Protein AF-A0A2E6YJT1-F1 (afdb_monomer_lite)

Secondary structure (DSSP, 8-state):
-HHHHHHHHHT-TT--S--EEEEETTTTEEEEESSPPPPHHHHHHHHHHHHHHHHHTT-

Structure (mmCIF, N/CA/C/O backbone):
data_AF-A0A2E6YJT1-F1
#
_entry.id   AF-A0A2E6YJT1-F1
#
loop_
_atom_site.group_PDB
_atom_site.id
_atom_site.type_symbol
_atom_site.label_atom_id
_atom_site.label_alt_id
_atom_site.label_comp_id
_atom_site.label_asym_id
_atom_site.label_entity_id
_atom_site.label_seq_id
_atom_site.pdbx_PDB_ins_code
_atom_site.Cartn_x
_atom_site.Cartn_y
_atom_site.Cartn_z
_atom_site.occupancy
_atom_site.B_iso_or_equiv
_atom_site.auth_seq_id
_atom_site.auth_comp_id
_atom_site.auth_asym_id
_atom_site.auth_atom_id
_atom_site.pdbx_PDB_model_num
ATOM 1 N N . MET A 1 1 ? -5.558 4.287 -9.810 1.00 82.06 1 MET A N 1
ATOM 2 C CA . MET A 1 1 ? -4.703 5.396 -9.328 1.00 82.06 1 MET A CA 1
ATOM 3 C C . MET A 1 1 ? -3.518 4.897 -8.499 1.00 82.06 1 MET A C 1
ATOM 5 O O . MET A 1 1 ? -2.396 5.074 -8.946 1.00 82.06 1 MET A O 1
ATOM 9 N N . ALA A 1 2 ? -3.718 4.247 -7.340 1.00 85.00 2 ALA A N 1
ATOM 10 C CA . ALA A 1 2 ? -2.597 3.714 -6.544 1.00 85.00 2 ALA A CA 1
ATOM 11 C C . ALA A 1 2 ? -1.852 2.560 -7.247 1.00 85.00 2 ALA A C 1
ATOM 13 O O . ALA A 1 2 ? -0.627 2.562 -7.279 1.00 85.00 2 ALA A O 1
ATOM 14 N N . GLN A 1 3 ? -2.586 1.623 -7.862 1.00 87.56 3 GLN A N 1
ATOM 15 C CA . GLN A 1 3 ? -1.990 0.529 -8.643 1.00 87.56 3 GLN A CA 1
ATOM 16 C C . GLN A 1 3 ? -1.207 1.052 -9.848 1.00 87.56 3 GLN A C 1
ATOM 18 O O . GLN A 1 3 ? -0.039 0.723 -10.000 1.00 87.56 3 GLN A O 1
ATOM 23 N N . ASP A 1 4 ? -1.809 1.942 -10.640 1.00 92.12 4 ASP A N 1
ATOM 24 C CA . ASP A 1 4 ? -1.153 2.513 -11.824 1.00 92.12 4 ASP A CA 1
ATOM 25 C C . ASP A 1 4 ? 0.147 3.252 -11.463 1.00 92.12 4 ASP A C 1
ATOM 27 O O . ASP A 1 4 ? 1.136 3.185 -12.194 1.00 92.12 4 ASP A O 1
ATOM 31 N N . TYR A 1 5 ? 0.171 3.933 -10.309 1.00 91.50 5 TYR A N 1
ATOM 32 C CA . TYR A 1 5 ? 1.382 4.564 -9.792 1.00 91.50 5 TYR A CA 1
ATOM 33 C C . TYR A 1 5 ? 2.436 3.532 -9.379 1.00 91.50 5 TYR A C 1
ATOM 35 O O . TYR A 1 5 ? 3.598 3.689 -9.747 1.00 91.50 5 TYR A O 1
ATOM 43 N N . ALA A 1 6 ? 2.046 2.479 -8.648 1.00 91.19 6 ALA A N 1
ATOM 44 C CA . ALA A 1 6 ? 2.962 1.405 -8.265 1.00 91.19 6 ALA A CA 1
ATOM 45 C C . ALA A 1 6 ? 3.587 0.747 -9.500 1.00 91.19 6 ALA A C 1
ATOM 47 O O . ALA A 1 6 ? 4.801 0.580 -9.561 1.00 91.19 6 ALA A O 1
ATOM 48 N N . ASP A 1 7 ? 2.774 0.444 -10.509 1.00 92.06 7 ASP A N 1
ATOM 49 C CA . ASP A 1 7 ? 3.223 -0.202 -11.738 1.00 92.06 7 ASP A CA 1
ATOM 50 C C . ASP A 1 7 ? 4.181 0.692 -12.531 1.00 92.06 7 ASP A C 1
ATOM 52 O O . ASP A 1 7 ? 5.180 0.209 -13.058 1.00 92.06 7 ASP A O 1
ATOM 56 N N . SER A 1 8 ? 3.903 1.997 -12.608 1.00 93.75 8 SER A N 1
ATOM 57 C CA . SER A 1 8 ? 4.789 2.966 -13.261 1.00 93.75 8 SER A CA 1
ATOM 58 C C . SER A 1 8 ? 6.115 3.122 -12.509 1.00 93.75 8 SER A C 1
ATOM 60 O O . SER A 1 8 ? 7.182 3.033 -13.113 1.00 93.75 8 SER A O 1
ATOM 62 N N . TYR A 1 9 ? 6.059 3.285 -11.184 1.00 91.75 9 TYR A N 1
ATOM 63 C CA . TYR A 1 9 ? 7.233 3.431 -10.321 1.00 91.75 9 TYR A CA 1
ATOM 64 C C . TYR A 1 9 ? 8.137 2.194 -10.379 1.00 91.75 9 TYR A C 1
ATOM 66 O O . TYR A 1 9 ? 9.342 2.307 -10.569 1.00 91.75 9 TYR A O 1
ATOM 74 N N . ASN A 1 10 ? 7.551 0.999 -10.290 1.00 91.88 10 ASN A N 1
ATOM 75 C CA . ASN A 1 10 ? 8.290 -0.263 -10.260 1.00 91.88 10 ASN A CA 1
ATOM 76 C C . ASN A 1 10 ? 8.905 -0.656 -11.616 1.00 91.88 10 ASN A C 1
ATOM 78 O O . ASN A 1 10 ? 9.699 -1.593 -11.669 1.00 91.88 10 ASN A O 1
ATOM 82 N N . ARG A 1 11 ? 8.536 0.013 -12.718 1.00 92.75 11 ARG A N 1
ATOM 83 C CA . ARG A 1 11 ? 9.140 -0.212 -14.043 1.00 92.75 11 ARG A CA 1
ATOM 84 C C . ARG A 1 11 ? 10.484 0.484 -14.220 1.00 92.75 11 ARG A C 1
ATOM 86 O O . ARG A 1 11 ? 11.209 0.127 -15.147 1.00 92.75 11 ARG A O 1
ATOM 93 N N . ASP A 1 12 ? 10.802 1.475 -13.392 1.00 91.38 12 ASP A N 1
ATOM 94 C CA . ASP A 1 12 ? 12.079 2.175 -13.479 1.00 91.38 12 ASP A CA 1
ATOM 95 C C . ASP A 1 12 ? 13.219 1.233 -13.036 1.00 91.38 12 ASP A C 1
ATOM 97 O O . ASP A 1 12 ? 13.236 0.785 -11.887 1.00 91.38 12 ASP A O 1
ATOM 101 N N . PRO A 1 13 ? 14.193 0.924 -13.912 1.00 88.75 13 PRO A N 1
ATOM 102 C CA . PRO A 1 13 ? 15.294 0.019 -13.586 1.00 88.75 13 PRO A CA 1
ATOM 103 C C . PRO A 1 13 ? 16.238 0.558 -12.497 1.00 88.75 13 PRO A C 1
ATOM 105 O O . PRO A 1 13 ? 17.068 -0.193 -11.984 1.00 88.75 13 PRO A O 1
ATOM 108 N N . LEU A 1 14 ? 16.146 1.843 -12.143 1.00 91.19 14 LEU A N 1
ATOM 109 C CA . LEU A 1 14 ? 16.911 2.459 -11.059 1.00 91.19 14 LEU A CA 1
ATOM 110 C C . LEU A 1 14 ? 16.242 2.287 -9.688 1.00 91.19 14 LEU A C 1
ATOM 112 O O . LEU A 1 14 ? 16.884 2.528 -8.659 1.00 91.19 14 LEU A O 1
ATOM 116 N N . VAL A 1 15 ? 14.977 1.861 -9.648 1.00 83.62 15 VAL A N 1
ATOM 117 C CA . VAL A 1 15 ? 14.250 1.615 -8.402 1.00 83.62 15 VAL A CA 1
ATOM 118 C C . VAL A 1 15 ? 14.742 0.320 -7.762 1.00 83.62 15 VAL A C 1
ATOM 120 O O . VAL A 1 15 ? 14.691 -0.760 -8.341 1.00 83.62 15 VAL A O 1
ATOM 123 N N . LYS A 1 16 ? 15.224 0.438 -6.522 1.00 77.31 16 LYS A N 1
ATOM 124 C CA . LYS A 1 16 ? 15.752 -0.688 -5.732 1.00 77.31 16 LYS A CA 1
ATOM 125 C C . LYS A 1 16 ? 14.736 -1.267 -4.746 1.00 77.31 16 LYS A C 1
ATOM 127 O O . LYS A 1 16 ? 14.947 -2.358 -4.230 1.00 77.31 16 LYS A O 1
ATOM 132 N N . GLU A 1 17 ? 13.652 -0.540 -4.482 1.00 85.81 17 GLU A N 1
ATOM 133 C CA . GLU A 1 17 ? 12.613 -0.906 -3.517 1.00 85.81 17 GLU A CA 1
ATOM 134 C C . GLU A 1 17 ? 11.251 -0.910 -4.209 1.00 85.81 17 GLU A C 1
ATOM 136 O O . GLU A 1 17 ? 10.780 0.125 -4.672 1.00 85.81 17 GLU A O 1
ATOM 141 N N . ILE A 1 18 ? 10.620 -2.080 -4.273 1.00 89.81 18 ILE A N 1
ATOM 142 C CA . ILE A 1 18 ? 9.329 -2.264 -4.939 1.00 89.81 18 ILE A CA 1
ATOM 143 C C . ILE A 1 18 ? 8.198 -1.745 -4.049 1.00 89.81 18 ILE A C 1
ATOM 145 O O . ILE A 1 18 ? 8.129 -2.062 -2.862 1.00 89.81 18 ILE A O 1
ATOM 149 N N . LEU A 1 19 ? 7.277 -0.985 -4.640 1.00 90.56 19 LEU A N 1
ATOM 150 C CA . LEU A 1 19 ? 6.028 -0.600 -3.993 1.00 90.56 19 LEU A CA 1
ATOM 151 C C . LEU A 1 19 ? 4.962 -1.674 -4.193 1.00 90.56 19 LEU A C 1
ATOM 153 O O . LEU A 1 19 ? 4.734 -2.140 -5.309 1.00 90.56 19 LEU A O 1
ATOM 157 N N . ALA A 1 20 ? 4.258 -2.005 -3.116 1.00 89.44 20 ALA A N 1
ATOM 158 C CA . ALA A 1 20 ? 3.046 -2.807 -3.142 1.00 89.44 20 ALA A CA 1
ATOM 159 C C . ALA A 1 20 ? 1.838 -1.950 -2.757 1.00 89.44 20 ALA A C 1
ATOM 161 O O . ALA A 1 20 ? 1.920 -1.066 -1.900 1.00 89.44 20 ALA A O 1
ATOM 162 N N . THR A 1 21 ? 0.696 -2.233 -3.369 1.00 90.69 21 THR A N 1
ATOM 163 C CA . THR A 1 21 ? -0.585 -1.643 -2.986 1.00 90.69 21 THR A CA 1
ATOM 164 C C . THR A 1 21 ? -1.304 -2.511 -1.968 1.00 90.69 21 THR A C 1
ATOM 166 O O . THR A 1 21 ? -1.291 -3.738 -2.061 1.00 90.69 21 THR A O 1
ATOM 169 N N . TYR A 1 22 ? -2.009 -1.881 -1.035 1.00 87.25 22 TYR A N 1
ATOM 170 C CA . TYR A 1 22 ? -2.920 -2.571 -0.128 1.00 87.25 22 TYR A CA 1
ATOM 171 C C . TY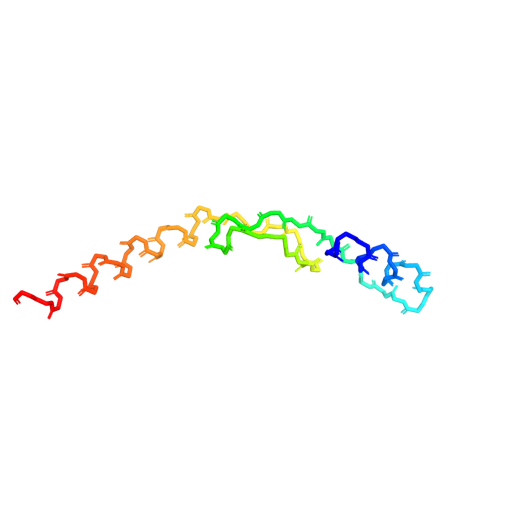R A 1 22 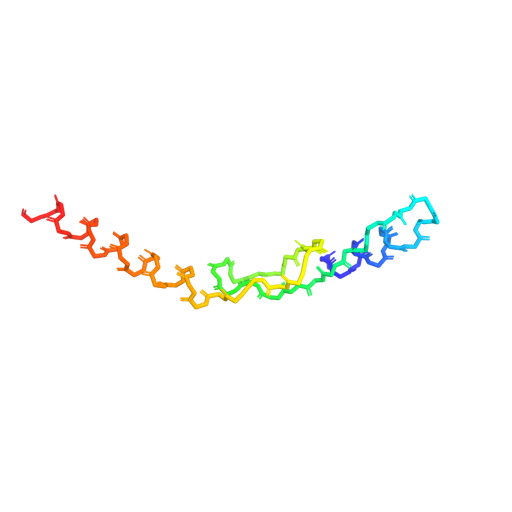? -4.139 -1.701 0.181 1.00 87.25 22 TYR A C 1
ATOM 173 O O . TYR A 1 22 ? -4.084 -0.472 0.090 1.00 87.25 22 TYR A O 1
ATOM 181 N N . TRP A 1 23 ? -5.244 -2.347 0.548 1.00 86.12 23 TRP A N 1
ATOM 182 C CA . TRP A 1 23 ? -6.420 -1.657 1.064 1.00 86.12 23 TRP A CA 1
ATOM 183 C C . TRP A 1 23 ? -6.220 -1.334 2.546 1.00 86.12 23 TRP A C 1
ATOM 185 O O . TRP A 1 23 ? -5.982 -2.229 3.358 1.00 86.12 23 TRP A O 1
ATOM 195 N N . CYS A 1 24 ? -6.302 -0.055 2.902 1.00 83.50 24 CYS A N 1
ATOM 196 C CA . CYS A 1 24 ? -6.236 0.405 4.280 1.00 83.50 24 CYS A CA 1
ATOM 197 C C . CYS A 1 24 ? -7.655 0.548 4.839 1.00 83.50 24 CYS A C 1
ATOM 199 O O . CYS A 1 24 ? -8.394 1.448 4.445 1.00 83.50 24 CYS A O 1
ATOM 201 N N . GLU A 1 25 ? -8.021 -0.30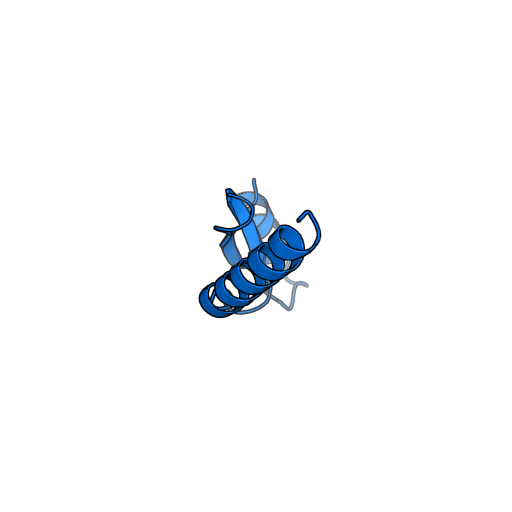6 5.797 1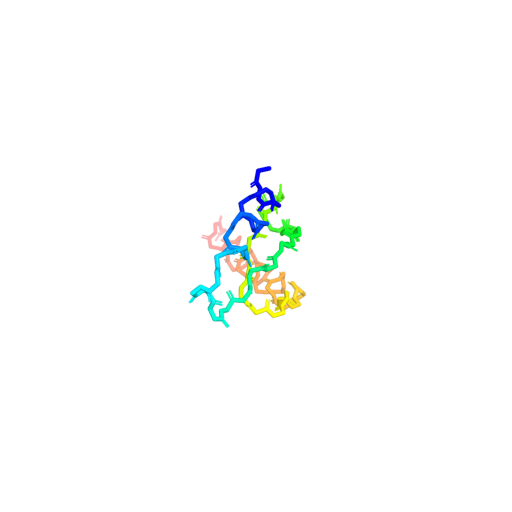.00 80.44 25 GLU A N 1
ATOM 202 C CA . GLU A 1 25 ? -9.342 -0.261 6.444 1.00 80.44 25 GLU A CA 1
ATOM 203 C C . GLU A 1 25 ? -9.574 1.027 7.250 1.00 80.44 25 GLU A C 1
ATOM 205 O O . GLU A 1 25 ? -10.709 1.457 7.411 1.00 80.44 25 GLU A O 1
ATOM 210 N N . LEU A 1 26 ? -8.511 1.675 7.734 1.00 78.19 26 LEU A N 1
ATOM 211 C CA . LEU A 1 26 ? -8.617 2.878 8.568 1.00 78.19 26 LEU A CA 1
ATOM 212 C C . LEU A 1 26 ? -9.003 4.114 7.759 1.00 78.19 26 LEU A C 1
ATOM 214 O O . LEU A 1 26 ? -9.847 4.894 8.178 1.00 78.19 26 LEU A O 1
ATOM 218 N N . HIS A 1 27 ? -8.394 4.271 6.585 1.00 82.56 27 HIS A N 1
ATOM 219 C CA . HIS A 1 27 ? -8.666 5.389 5.682 1.00 82.56 27 HIS A CA 1
ATOM 220 C C . HIS A 1 27 ? -9.695 5.031 4.602 1.00 82.56 27 HIS A C 1
ATOM 222 O O . HIS A 1 27 ? -9.989 5.870 3.756 1.00 82.56 27 HIS A O 1
ATOM 228 N N . GLN A 1 28 ? -10.212 3.792 4.613 1.00 84.75 28 GLN A N 1
ATOM 229 C CA . GLN A 1 28 ? -11.136 3.254 3.608 1.00 84.75 28 GLN A CA 1
ATOM 230 C C . GLN A 1 28 ? -10.642 3.545 2.179 1.00 84.75 28 GLN A C 1
ATOM 232 O O . GLN A 1 28 ? -11.373 4.067 1.336 1.00 84.75 28 GLN A O 1
ATOM 237 N N . GLY A 1 29 ? -9.364 3.248 1.920 1.00 87.81 29 GLY A N 1
ATOM 238 C CA . GLY A 1 29 ? -8.698 3.646 0.683 1.00 87.81 29 GLY A CA 1
ATOM 239 C C . GLY A 1 29 ? -7.471 2.811 0.327 1.00 87.81 29 GLY A C 1
ATOM 240 O O . GLY A 1 29 ? -6.906 2.093 1.153 1.00 87.81 29 GLY A O 1
ATOM 241 N N . TRP A 1 30 ? -7.039 2.925 -0.931 1.00 89.31 30 TRP A N 1
ATOM 242 C CA . TRP A 1 30 ? -5.844 2.253 -1.446 1.00 89.31 30 TRP A CA 1
ATOM 243 C C . TRP A 1 30 ? -4.573 3.015 -1.081 1.00 89.31 30 TRP A C 1
ATOM 245 O O . TRP A 1 30 ? -4.436 4.194 -1.399 1.00 89.31 30 TRP A O 1
ATOM 255 N N . HIS A 1 31 ? -3.631 2.325 -0.444 1.00 88.38 31 HIS A N 1
ATOM 256 C CA . HIS A 1 31 ? -2.349 2.869 -0.007 1.00 88.38 31 HIS A CA 1
ATOM 257 C C . HIS A 1 31 ? -1.184 2.123 -0.663 1.00 88.38 31 HIS A C 1
ATOM 259 O O . HIS A 1 31 ? -1.326 0.992 -1.129 1.00 88.38 31 HIS A O 1
ATOM 265 N N . LEU A 1 32 ? -0.017 2.768 -0.664 1.00 90.06 32 LEU A N 1
ATOM 266 C CA . LEU A 1 32 ? 1.252 2.209 -1.121 1.00 90.06 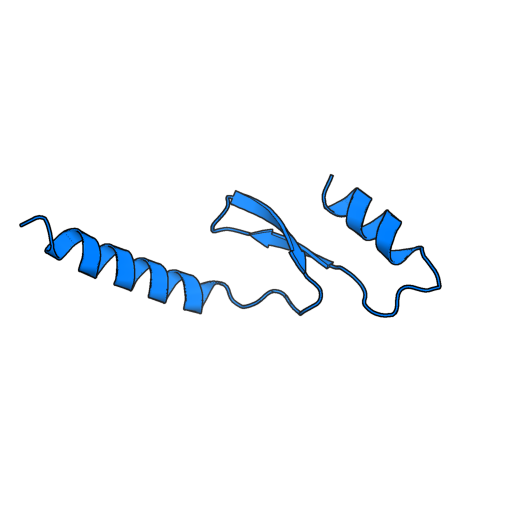32 LEU A CA 1
ATOM 267 C C . LEU A 1 32 ? 2.144 1.914 0.082 1.00 90.06 32 LEU A C 1
ATOM 269 O O . LEU A 1 32 ? 2.162 2.672 1.053 1.00 90.06 32 LEU A O 1
ATOM 273 N N . THR A 1 33 ? 2.892 0.823 0.019 1.00 87.31 33 THR A N 1
ATOM 274 C CA . THR A 1 33 ? 3.855 0.436 1.049 1.00 87.31 33 THR A CA 1
ATOM 275 C C . THR A 1 33 ? 5.109 -0.137 0.409 1.00 87.31 33 THR A C 1
ATOM 277 O O . THR A 1 33 ? 5.042 -0.794 -0.628 1.00 87.31 33 THR A O 1
ATOM 280 N N . ARG A 1 34 ? 6.254 0.116 1.043 1.00 86.19 34 ARG A N 1
ATOM 281 C CA . ARG A 1 34 ? 7.526 -0.557 0.738 1.00 86.19 34 ARG A CA 1
ATOM 282 C C . ARG A 1 34 ? 7.676 -1.863 1.519 1.00 86.19 34 ARG A C 1
ATOM 284 O O . ARG A 1 34 ? 8.342 -2.789 1.076 1.00 86.19 34 ARG A O 1
ATOM 291 N N . ASP A 1 35 ? 7.019 -1.940 2.672 1.00 78.50 35 ASP A N 1
ATOM 292 C CA . ASP A 1 35 ? 7.048 -3.091 3.569 1.00 78.50 35 ASP A CA 1
ATOM 293 C C . ASP A 1 35 ? 5.834 -3.998 3.364 1.00 78.50 35 ASP A C 1
ATOM 295 O O . ASP A 1 35 ? 4.806 -3.576 2.827 1.00 78.50 35 ASP A O 1
ATOM 299 N N . LYS A 1 36 ? 5.903 -5.228 3.894 1.00 67.19 36 LYS A N 1
ATOM 300 C CA . LYS A 1 36 ? 4.713 -6.080 4.026 1.00 67.19 36 LYS A CA 1
ATOM 301 C C . LYS A 1 36 ? 3.605 -5.307 4.756 1.00 67.19 36 LYS A C 1
ATOM 303 O O . LYS A 1 36 ? 3.900 -4.671 5.773 1.00 67.19 36 LYS A O 1
ATOM 308 N N . PRO A 1 37 ? 2.346 -5.379 4.286 1.00 65.31 37 PRO A N 1
ATOM 309 C CA . PRO A 1 37 ? 1.237 -4.698 4.938 1.00 65.31 37 PRO A CA 1
ATOM 310 C C . PRO A 1 37 ? 1.205 -5.076 6.422 1.00 65.31 37 PRO A C 1
ATOM 312 O O . PRO A 1 37 ? 1.142 -6.255 6.783 1.00 65.31 37 PRO A O 1
ATOM 315 N N . ARG A 1 38 ? 1.336 -4.067 7.292 1.00 67.56 38 ARG A N 1
ATOM 316 C CA . ARG A 1 38 ? 1.335 -4.273 8.743 1.00 67.56 38 ARG A CA 1
ATOM 317 C C . ARG A 1 38 ? -0.042 -4.781 9.160 1.00 67.56 38 ARG A C 1
ATOM 319 O O . ARG A 1 38 ? -1.058 -4.265 8.704 1.00 67.56 38 ARG A O 1
ATOM 326 N N . ASN A 1 39 ? -0.072 -5.777 10.045 1.00 69.31 39 ASN A N 1
ATOM 327 C CA . ASN A 1 39 ? -1.318 -6.306 10.597 1.00 69.31 39 ASN A CA 1
ATOM 328 C C . ASN A 1 39 ? -2.118 -5.159 11.239 1.00 69.31 39 ASN A C 1
ATOM 330 O O . ASN A 1 39 ? -1.634 -4.525 12.164 1.00 69.31 39 ASN A O 1
ATOM 334 N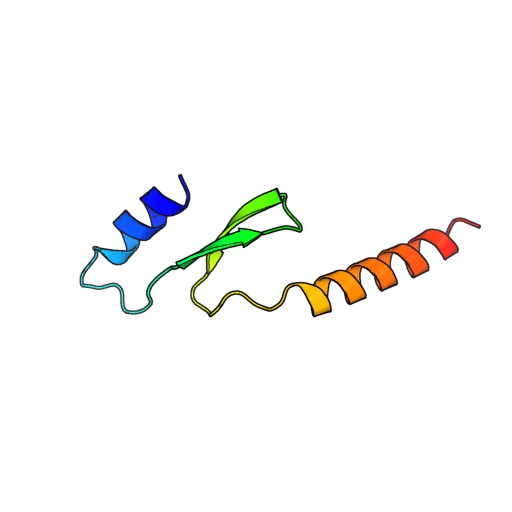 N . ILE A 1 40 ? -3.326 -4.876 10.759 1.00 70.19 40 ILE A N 1
ATOM 335 C CA . ILE A 1 40 ? -4.118 -3.712 11.195 1.00 70.19 40 ILE A CA 1
ATOM 336 C C . ILE A 1 40 ? -4.693 -3.925 12.612 1.00 70.19 40 ILE A C 1
ATOM 338 O O . ILE A 1 40 ? -5.054 -2.972 13.299 1.00 70.19 40 ILE A O 1
ATOM 342 N N . GLY A 1 41 ? -4.704 -5.164 13.116 1.00 74.44 41 GLY A N 1
ATOM 343 C CA . GLY A 1 41 ? -5.277 -5.516 14.415 1.00 74.44 41 GLY A CA 1
ATOM 344 C C . GLY A 1 41 ? -4.610 -4.835 15.615 1.00 74.44 41 GLY A C 1
ATOM 345 O O . GLY A 1 41 ? -5.299 -4.516 16.583 1.00 74.44 41 GLY A O 1
ATOM 346 N N . TRP A 1 42 ? -3.296 -4.565 15.568 1.00 74.31 42 TRP A N 1
ATOM 347 C CA . TRP A 1 42 ? -2.635 -3.804 16.643 1.00 74.31 42 TRP A CA 1
ATOM 348 C C . TRP A 1 42 ? -3.055 -2.333 16.619 1.00 74.31 42 TRP A C 1
ATOM 350 O O . TRP A 1 42 ? -3.312 -1.761 17.674 1.00 74.31 42 TRP A O 1
ATOM 360 N N . PHE A 1 43 ? -3.187 -1.745 15.426 1.00 76.25 43 PHE A N 1
ATOM 361 C CA . PHE A 1 43 ? -3.615 -0.360 15.281 1.00 76.25 43 PHE A CA 1
ATOM 362 C C . PHE A 1 43 ? -5.057 -0.199 15.754 1.00 76.25 43 PHE A C 1
ATOM 364 O O . PHE A 1 43 ? -5.344 0.710 16.522 1.00 76.25 43 PHE A O 1
ATOM 371 N N . ARG A 1 44 ? -5.953 -1.118 15.368 1.00 77.69 44 ARG A N 1
ATOM 372 C CA . ARG A 1 44 ? -7.358 -1.078 15.792 1.00 77.69 44 ARG A CA 1
ATOM 373 C C . ARG A 1 44 ? -7.494 -1.091 17.314 1.00 77.69 44 ARG A C 1
ATOM 375 O O . ARG A 1 44 ? -8.273 -0.323 17.854 1.00 77.69 44 ARG A O 1
ATOM 382 N N . ARG A 1 45 ? -6.686 -1.897 18.014 1.00 82.06 45 ARG A N 1
ATOM 383 C CA . ARG A 1 45 ? -6.643 -1.903 19.488 1.00 82.06 45 ARG A CA 1
ATOM 384 C C . ARG A 1 45 ? -6.173 -0.573 20.071 1.00 82.06 45 ARG A C 1
ATOM 386 O O . ARG A 1 45 ? -6.697 -0.151 21.093 1.00 82.06 45 ARG A O 1
ATOM 393 N N . ILE A 1 46 ? -5.187 0.075 19.451 1.00 83.69 46 ILE A N 1
ATOM 394 C CA . ILE A 1 46 ? -4.735 1.403 19.884 1.00 83.69 46 ILE A CA 1
ATOM 395 C C . ILE A 1 46 ? -5.825 2.444 19.635 1.00 83.69 46 ILE A C 1
ATOM 397 O O . ILE A 1 46 ? -6.093 3.235 20.531 1.00 83.69 46 ILE A O 1
ATOM 401 N N . GLN A 1 47 ? -6.496 2.407 18.483 1.00 81.81 47 GLN A N 1
ATOM 402 C CA . GLN A 1 47 ? -7.609 3.308 18.193 1.00 81.81 47 GLN A CA 1
ATOM 403 C C . GLN A 1 47 ? -8.753 3.114 19.198 1.00 81.81 47 GLN A C 1
ATOM 405 O O . GLN A 1 47 ? -9.184 4.078 19.813 1.00 81.81 47 GLN A O 1
ATOM 410 N N . GLU A 1 48 ? -9.145 1.866 19.479 1.00 85.00 48 GLU A N 1
ATOM 411 C CA . GLU A 1 48 ? -10.144 1.535 20.507 1.00 85.00 48 GLU A CA 1
ATOM 412 C C . GLU A 1 48 ? -9.747 2.053 21.907 1.00 85.00 48 GLU A C 1
ATOM 414 O O . GLU A 1 48 ? -10.613 2.426 22.700 1.00 85.00 48 GLU A O 1
ATOM 419 N N . LEU A 1 49 ? -8.451 2.061 22.245 1.00 88.00 49 LEU A N 1
ATOM 420 C CA . LEU A 1 49 ? -7.953 2.619 23.507 1.00 88.00 49 LEU A CA 1
ATOM 421 C C . LEU A 1 49 ? -8.003 4.149 23.520 1.00 88.00 49 LEU A C 1
ATOM 423 O O . LEU A 1 49 ? -8.420 4.720 24.526 1.00 88.00 49 LEU A O 1
ATOM 427 N N . ILE A 1 50 ? -7.603 4.800 22.426 1.00 87.38 50 ILE A N 1
ATOM 428 C CA . ILE A 1 50 ? -7.681 6.258 22.275 1.00 87.38 50 ILE A CA 1
ATOM 429 C C . ILE A 1 50 ? -9.136 6.706 22.406 1.00 87.38 50 ILE A C 1
ATOM 431 O O . ILE A 1 50 ? -9.425 7.559 23.239 1.00 87.38 50 ILE A O 1
ATOM 435 N N . ASP A 1 51 ? -10.053 6.070 21.677 1.00 86.75 51 ASP A N 1
ATOM 436 C CA . ASP A 1 51 ? -11.478 6.410 21.688 1.00 86.75 51 ASP A CA 1
ATOM 437 C C . ASP A 1 51 ? -12.076 6.277 23.100 1.00 86.75 51 ASP A C 1
ATOM 439 O O . ASP A 1 51 ? -12.837 7.137 23.547 1.00 86.75 51 ASP A O 1
ATOM 443 N N . LYS A 1 52 ? -11.684 5.236 23.851 1.00 86.56 52 LYS A N 1
ATOM 444 C CA . LYS A 1 52 ? -12.099 5.049 25.252 1.00 86.56 52 LYS A CA 1
ATOM 445 C C . LYS A 1 52 ? -11.596 6.155 26.172 1.00 86.56 52 LYS A C 1
ATOM 447 O O . LYS A 1 52 ? -12.359 6.607 27.023 1.00 86.56 52 LYS A O 1
ATOM 452 N N . VAL A 1 53 ? -10.332 6.556 26.035 1.00 88.44 53 VAL A N 1
ATOM 453 C CA . VAL A 1 53 ? -9.736 7.617 26.861 1.00 88.44 53 VAL A CA 1
ATOM 454 C C . VAL A 1 53 ? -10.356 8.966 26.514 1.00 88.44 53 VAL A C 1
ATOM 456 O O . VAL A 1 53 ? -10.801 9.672 27.412 1.00 88.44 53 VAL A O 1
ATOM 459 N N . SER A 1 54 ? -10.465 9.296 25.226 1.00 80.62 54 SER A N 1
ATOM 460 C CA . SER A 1 54 ? -11.078 10.540 24.763 1.00 80.62 54 SER A CA 1
ATOM 461 C C . SER A 1 54 ? -12.528 10.663 25.236 1.00 80.62 54 SER A C 1
ATOM 463 O O . SER A 1 54 ? -12.875 11.693 25.807 1.00 80.62 54 SER A O 1
ATOM 465 N N . GLY A 1 55 ? -13.326 9.594 25.133 1.00 70.06 55 GLY A N 1
ATOM 466 C CA . GLY A 1 55 ? -14.713 9.575 25.608 1.00 70.06 55 GLY A CA 1
ATOM 467 C C . GLY A 1 55 ? -14.891 9.686 27.131 1.00 70.06 55 GLY A C 1
ATOM 468 O O . GLY A 1 55 ? -15.977 10.028 27.579 1.00 70.06 55 GLY A O 1
ATOM 469 N N . HIS A 1 56 ? -13.852 9.435 27.939 1.00 57.59 56 HIS A N 1
ATOM 470 C CA . HIS A 1 56 ? -13.892 9.651 29.398 1.00 57.59 56 HIS A CA 1
ATOM 471 C C . HIS A 1 56 ? -13.553 11.089 29.813 1.00 57.59 56 HIS A C 1
ATOM 473 O O . HIS A 1 56 ? -13.785 11.457 30.959 1.00 57.59 56 HIS A O 1
ATOM 479 N N . THR A 1 57 ? -12.995 11.900 28.913 1.00 53.03 57 THR A N 1
ATOM 480 C CA . THR A 1 57 ? -12.615 13.295 29.209 1.00 53.03 57 THR A CA 1
ATOM 481 C C . THR A 1 57 ? -13.777 14.280 29.063 1.00 53.03 57 THR A C 1
ATOM 483 O O . THR A 1 57 ? -13.642 15.437 29.448 1.00 53.03 57 THR A O 1
ATOM 486 N N . GLU A 1 58 ? -14.905 13.836 28.505 1.00 52.12 58 GLU A N 1
ATOM 487 C CA . GLU A 1 58 ? -16.101 14.656 28.264 1.00 52.12 58 GLU A CA 1
ATOM 488 C C . GLU A 1 58 ? -17.231 14.410 29.291 1.00 52.12 58 GLU A C 1
ATOM 490 O O . GLU A 1 58 ? -18.367 14.814 29.053 1.00 52.12 58 GLU A O 1
ATOM 495 N N . SER A 1 59 ? -16.953 13.746 30.425 1.00 42.81 59 SER A N 1
ATOM 496 C CA . SER A 1 59 ? -17.920 13.486 31.516 1.00 42.81 59 SER A CA 1
ATOM 497 C C . SER A 1 59 ? -17.525 14.129 32.840 1.00 42.81 59 SER A C 1
ATOM 499 O O . SER A 1 59 ? -16.319 14.109 33.171 1.00 42.81 59 SER A O 1
#

Foldseek 3Di:
DLVVVQVVQQPPPPDPFHWDWDQDPVVRDIDIDSDDPPDCVVVVVVVVVVVVVVVVVVD

pLDDT: mean 81.84, std 10.93, range [42.81, 93.75]

Radius of gyration: 16.74 Å; chains: 1; bounding box: 35×21×46 Å

Sequence (59 aa):
MAQDYADSYNRDPLVKEILATYWCELHQGWHLTRDKPRNIGWFRRIQELIDKVSGHTES